Protein AF-A0AAV0UQ07-F1 (afdb_monomer_lite)

Secondary structure (DSSP, 8-state):
-TTHHHHS-S-TT--HHHHHHHH-SSHHHHHHHHHHHHHHHHHHHH-HHHHT-HHHHHHHHTS-GGGS---TTSPPPHHHHHHHHTSHHHHHHHTS---HHHHHHHHHHHHHHHHHS-------

Organism: NCBI:txid86335

Sequence (124 aa):
MQRLGKLYPVNSDFDFQSVLSQLCPDQDQYWGQVKLAEFDLAIQIVAPSVYMDPLKLGTLLGKAASALSHPLWLLWDDPTLASLVLSPLLERILTAALPVDLRDTIDFLRERATTVAPQISPSL

Radius of gyration: 17.07 Å; chains: 1; bounding box: 32×41×52 Å

pLDDT: mean 72.33, std 12.43, range [37.06, 85.81]

Foldseek 3Di:
DVVVCVVDPPDPPDDPVVVLCVVQVDPVSVVLVVLLVVLQVVCCVQPVVCQQDLPNLCVQLVHDSVPFDADPPSGGDPVSSLSVLPTPVVVVSPVPDDDPVNVVSSVVSPVVSVVPDPPPDPDD

Structure (mmCIF, N/CA/C/O backbone):
data_AF-A0AAV0UQ07-F1
#
_entry.id   AF-A0AAV0UQ07-F1
#
loop_
_atom_site.group_PDB
_atom_site.id
_atom_site.type_symbol
_atom_site.label_atom_id
_atom_site.label_alt_id
_atom_site.label_comp_id
_atom_site.label_asym_id
_atom_site.label_entity_id
_atom_site.label_seq_id
_atom_site.pdbx_PDB_ins_code
_atom_site.Cartn_x
_atom_site.Cartn_y
_atom_site.Cartn_z
_atom_site.occupancy
_atom_site.B_iso_or_equiv
_atom_site.auth_seq_id
_atom_site.auth_comp_id
_atom_site.auth_asym_id
_atom_site.auth_atom_id
_atom_site.pdbx_PDB_model_num
ATOM 1 N N . MET A 1 1 ? -9.525 6.679 -23.244 1.00 43.66 1 MET A N 1
ATOM 2 C CA . MET A 1 1 ? -8.791 5.755 -24.144 1.00 43.66 1 MET A CA 1
ATOM 3 C C . MET A 1 1 ? -7.751 6.417 -25.064 1.00 43.66 1 MET A C 1
ATOM 5 O O . MET A 1 1 ? -6.815 5.731 -25.439 1.00 43.66 1 MET A O 1
ATOM 9 N N . GLN A 1 2 ? -7.822 7.715 -25.407 1.00 45.81 2 GLN A N 1
ATOM 10 C CA . GLN A 1 2 ? -6.881 8.343 -26.368 1.00 45.81 2 GLN A CA 1
ATOM 11 C C . GLN A 1 2 ? -5.404 8.473 -25.920 1.00 45.81 2 GLN A C 1
ATOM 13 O O . GLN A 1 2 ? -4.543 8.681 -26.770 1.00 45.81 2 GLN A O 1
ATOM 18 N N . ARG A 1 3 ? -5.081 8.370 -24.620 1.00 51.41 3 ARG A N 1
ATOM 19 C CA . ARG A 1 3 ? -3.690 8.469 -24.122 1.00 51.41 3 ARG A CA 1
ATOM 20 C C . ARG A 1 3 ? -2.883 7.181 -24.318 1.00 51.41 3 ARG A C 1
ATOM 22 O O . ARG A 1 3 ? -1.728 7.258 -24.712 1.00 51.41 3 ARG A O 1
ATOM 29 N N . LEU A 1 4 ? -3.502 6.019 -24.101 1.00 50.53 4 LEU A N 1
ATOM 30 C CA . LEU A 1 4 ? -2.832 4.717 -24.208 1.00 50.53 4 LEU A CA 1
ATOM 31 C C . LEU A 1 4 ? -2.429 4.398 -25.650 1.00 50.53 4 LEU A C 1
ATOM 33 O O . LEU A 1 4 ? -1.290 4.034 -25.876 1.00 50.53 4 LEU A O 1
ATOM 37 N N . GLY A 1 5 ? -3.297 4.647 -26.636 1.00 52.22 5 GLY A N 1
ATOM 38 C CA . GLY A 1 5 ? -2.965 4.416 -28.052 1.00 52.22 5 GLY A CA 1
ATOM 39 C C . GLY A 1 5 ? -1.889 5.350 -28.630 1.00 52.22 5 GLY A C 1
ATOM 40 O O . GLY A 1 5 ? -1.360 5.072 -29.699 1.00 52.22 5 GLY A O 1
ATOM 41 N N . LYS A 1 6 ? -1.555 6.451 -27.936 1.00 56.69 6 LYS A N 1
ATOM 42 C CA . LYS A 1 6 ? -0.400 7.307 -28.270 1.00 56.69 6 LYS A CA 1
ATOM 43 C C . LYS A 1 6 ? 0.899 6.826 -27.622 1.00 56.69 6 LYS A C 1
ATOM 45 O O . LYS A 1 6 ? 1.959 7.067 -28.181 1.00 56.69 6 LYS A O 1
ATOM 50 N N . LEU A 1 7 ? 0.809 6.192 -26.452 1.00 54.62 7 LEU A N 1
ATOM 51 C CA . LEU A 1 7 ? 1.954 5.608 -25.747 1.00 54.62 7 LEU A CA 1
ATOM 52 C C . LEU A 1 7 ? 2.302 4.216 -26.292 1.00 54.62 7 LEU A C 1
ATOM 54 O O . LEU A 1 7 ? 3.468 3.842 -26.312 1.00 54.62 7 LEU A O 1
ATOM 58 N N . TYR A 1 8 ? 1.295 3.483 -26.766 1.00 58.78 8 TYR A N 1
ATOM 59 C CA . TYR A 1 8 ? 1.367 2.083 -27.179 1.00 58.78 8 TYR A CA 1
ATOM 60 C C . TYR A 1 8 ? 0.735 1.915 -28.570 1.00 58.78 8 TYR A C 1
ATOM 62 O O . TYR A 1 8 ? -0.409 1.462 -28.686 1.00 58.78 8 TYR A O 1
ATOM 70 N N . PRO A 1 9 ? 1.420 2.361 -29.642 1.00 57.53 9 PRO A N 1
ATOM 71 C CA . PRO A 1 9 ? 0.943 2.157 -31.003 1.00 57.53 9 PRO A CA 1
ATOM 72 C C . PRO A 1 9 ? 0.869 0.656 -31.311 1.00 57.53 9 PRO A C 1
ATOM 74 O O . PRO A 1 9 ? 1.721 -0.112 -30.885 1.00 57.53 9 PRO A O 1
ATOM 77 N N . VAL A 1 10 ? -0.134 0.247 -32.091 1.00 61.25 10 VAL A N 1
ATOM 78 C CA . VAL A 1 10 ? -0.467 -1.159 -32.433 1.00 61.25 10 VAL A CA 1
ATOM 79 C C . VAL A 1 10 ? 0.631 -1.864 -33.265 1.00 61.25 10 VAL A C 1
ATOM 81 O O . VAL A 1 10 ? 0.462 -2.996 -33.709 1.00 61.25 10 VAL A O 1
ATOM 84 N N . ASN A 1 11 ? 1.771 -1.212 -33.492 1.00 58.03 11 ASN A N 1
ATOM 85 C CA . ASN A 1 11 ? 2.848 -1.728 -34.324 1.00 58.03 11 ASN A CA 1
ATOM 86 C C . ASN A 1 11 ? 3.633 -2.825 -33.587 1.00 58.03 11 ASN A C 1
ATOM 88 O O . ASN A 1 11 ? 3.908 -2.729 -32.395 1.00 58.03 11 ASN A O 1
ATOM 92 N N . SER A 1 12 ? 4.017 -3.853 -34.338 1.00 57.94 12 SER A N 1
ATOM 93 C CA . SER A 1 12 ? 4.637 -5.113 -33.905 1.00 57.94 12 SER A CA 1
ATOM 94 C C . SER A 1 12 ? 6.010 -5.010 -33.222 1.00 57.94 12 SER A C 1
ATOM 96 O O . SER A 1 12 ? 6.513 -6.031 -32.768 1.00 57.94 12 SER A O 1
ATOM 98 N N . ASP A 1 13 ? 6.585 -3.811 -33.106 1.00 62.47 13 ASP A N 1
ATOM 99 C CA . ASP A 1 13 ? 7.896 -3.556 -32.480 1.00 62.47 13 ASP A CA 1
ATOM 100 C C . ASP A 1 13 ? 7.756 -2.986 -31.058 1.00 62.47 13 ASP A C 1
ATOM 102 O O . ASP A 1 13 ? 8.589 -2.215 -30.579 1.00 62.47 13 ASP A O 1
ATOM 106 N N . PHE A 1 14 ? 6.655 -3.314 -30.382 1.00 64.69 14 PHE A N 1
ATOM 107 C CA . PHE A 1 14 ? 6.419 -2.869 -29.019 1.00 64.69 14 PHE A CA 1
ATOM 108 C C . PHE A 1 14 ? 7.281 -3.664 -28.031 1.00 64.69 14 PHE A C 1
ATOM 110 O O . PHE A 1 14 ? 6.914 -4.751 -27.583 1.00 64.69 14 PHE A O 1
ATOM 117 N N . ASP A 1 15 ? 8.449 -3.117 -27.696 1.00 74.44 15 ASP A N 1
ATOM 118 C CA . ASP A 1 15 ? 9.336 -3.699 -26.696 1.00 74.44 15 ASP A CA 1
ATOM 119 C C . ASP A 1 15 ? 8.847 -3.379 -25.275 1.00 74.44 15 ASP A C 1
ATOM 121 O O . ASP A 1 15 ? 9.152 -2.330 -24.694 1.00 74.44 15 ASP A O 1
ATOM 125 N N . PHE A 1 16 ? 8.102 -4.328 -24.705 1.00 71.38 16 PHE A N 1
ATOM 126 C CA . PHE A 1 16 ? 7.615 -4.283 -23.327 1.00 71.38 16 PHE A CA 1
ATOM 127 C C . PHE A 1 16 ? 8.742 -4.099 -22.301 1.00 71.38 16 PHE A C 1
ATOM 129 O O . PHE A 1 16 ? 8.503 -3.473 -21.271 1.00 71.38 16 PHE A O 1
ATOM 136 N N . GLN A 1 17 ? 9.957 -4.596 -22.567 1.00 71.06 17 GLN A N 1
ATOM 137 C CA . GLN A 1 17 ? 11.097 -4.408 -21.666 1.00 71.06 17 GLN A CA 1
ATOM 138 C C . GLN A 1 17 ? 11.595 -2.963 -21.685 1.00 71.06 17 GLN A C 1
ATOM 140 O O . GLN A 1 17 ? 11.848 -2.400 -20.620 1.00 71.06 17 GLN A O 1
ATOM 145 N N . SER A 1 18 ? 11.659 -2.310 -22.851 1.00 72.19 18 SER A N 1
ATOM 146 C CA . SER A 1 18 ? 11.981 -0.873 -22.917 1.00 72.19 18 SER A CA 1
ATOM 147 C C . SER A 1 18 ? 10.965 -0.008 -22.166 1.00 72.19 18 SER A C 1
ATOM 149 O O . SER A 1 18 ? 11.328 0.978 -21.532 1.00 72.19 18 SER A O 1
ATOM 151 N N . VAL A 1 19 ? 9.686 -0.385 -22.194 1.00 73.44 19 VAL A N 1
ATOM 152 C CA . VAL A 1 19 ? 8.633 0.364 -21.503 1.00 73.44 19 VAL A CA 1
ATOM 153 C C . VAL A 1 19 ? 8.671 0.102 -20.006 1.00 73.44 19 VAL A C 1
ATOM 155 O O . VAL A 1 19 ? 8.592 1.044 -19.222 1.00 73.44 19 VAL A O 1
ATOM 158 N N . LEU A 1 20 ? 8.836 -1.156 -19.596 1.00 71.69 20 LEU A N 1
ATOM 159 C CA . LEU A 1 20 ? 8.992 -1.506 -18.187 1.00 71.69 20 LEU A CA 1
ATOM 160 C C . LEU A 1 20 ? 10.226 -0.838 -17.584 1.00 71.69 20 LEU A C 1
ATOM 162 O O . LEU A 1 20 ? 10.120 -0.289 -16.499 1.00 71.69 20 LEU A O 1
ATOM 166 N N . SER A 1 21 ? 11.352 -0.796 -18.298 1.00 73.25 21 SER A N 1
ATOM 167 C CA . SER A 1 21 ? 12.564 -0.101 -17.839 1.00 73.25 21 SER A CA 1
ATOM 168 C C . SER A 1 21 ? 12.417 1.426 -17.795 1.00 73.25 21 SER A C 1
ATOM 170 O O . SER A 1 21 ? 13.057 2.073 -16.973 1.00 73.25 21 SER A O 1
ATOM 172 N N . GLN A 1 22 ? 11.548 2.026 -18.616 1.00 76.50 22 GLN A N 1
ATOM 173 C CA . GLN A 1 22 ? 11.206 3.452 -18.500 1.00 76.50 22 GLN A CA 1
ATOM 174 C C . GLN A 1 22 ? 10.295 3.748 -17.300 1.00 76.50 22 GLN A C 1
ATOM 176 O O . GLN A 1 22 ? 10.397 4.820 -16.706 1.00 76.50 22 GLN A O 1
ATOM 181 N N . LEU A 1 23 ? 9.392 2.824 -16.959 1.00 74.31 23 LEU A N 1
ATOM 182 C CA . LEU A 1 23 ? 8.459 2.963 -15.835 1.00 74.31 23 LEU A CA 1
ATOM 183 C C . LEU A 1 23 ? 9.088 2.563 -14.491 1.00 74.31 23 LEU A C 1
ATOM 185 O O . LEU A 1 23 ? 8.750 3.132 -13.457 1.00 74.31 23 LEU A O 1
ATOM 189 N N . CYS A 1 24 ? 9.989 1.584 -14.504 1.00 81.88 24 CYS A N 1
ATOM 190 C CA . CYS A 1 24 ? 10.700 1.024 -13.360 1.00 81.88 24 CYS A CA 1
ATOM 191 C C . CYS A 1 24 ? 12.184 0.850 -13.747 1.00 81.88 24 CYS A C 1
ATOM 193 O O . CYS A 1 24 ? 12.565 -0.204 -14.260 1.00 81.88 24 CYS A O 1
ATOM 195 N N . PRO A 1 25 ? 13.023 1.880 -13.529 1.00 77.94 25 PRO A N 1
ATOM 196 C CA . PRO A 1 25 ? 14.423 1.916 -13.967 1.00 77.94 25 PRO A CA 1
ATOM 197 C C . PRO A 1 25 ? 15.326 0.842 -13.356 1.00 77.94 25 PRO A C 1
ATOM 199 O O . PRO A 1 25 ? 16.382 0.540 -13.910 1.00 77.94 25 PRO A O 1
ATOM 202 N N . ASP A 1 26 ? 14.931 0.274 -12.218 1.00 84.62 26 ASP A N 1
ATOM 203 C CA . ASP A 1 26 ? 15.671 -0.763 -11.511 1.00 84.62 26 ASP A CA 1
ATOM 204 C C . ASP A 1 26 ? 14.733 -1.847 -10.951 1.00 84.62 26 ASP A C 1
ATOM 206 O O . ASP A 1 26 ? 13.509 -1.675 -10.864 1.00 84.62 26 ASP A O 1
ATOM 210 N N . GLN A 1 27 ? 15.318 -2.998 -10.601 1.00 79.94 27 GLN A N 1
ATOM 211 C CA . GLN A 1 27 ? 14.564 -4.145 -10.090 1.00 79.94 27 GLN A CA 1
ATOM 212 C C . GLN A 1 27 ? 13.850 -3.832 -8.774 1.00 79.94 27 GLN A C 1
ATOM 214 O O . GLN A 1 27 ? 12.744 -4.328 -8.563 1.00 79.94 27 GLN A O 1
ATOM 219 N N . ASP A 1 28 ? 14.427 -2.996 -7.913 1.00 84.06 28 ASP A N 1
ATOM 220 C CA . ASP A 1 28 ? 13.828 -2.665 -6.622 1.00 84.06 28 ASP A CA 1
ATOM 221 C C . ASP A 1 28 ? 12.557 -1.835 -6.809 1.00 84.06 28 ASP A C 1
ATOM 223 O O . ASP A 1 28 ? 11.557 -2.055 -6.122 1.00 84.06 28 ASP A O 1
ATOM 227 N N . GLN A 1 29 ? 12.549 -0.892 -7.750 1.00 81.19 29 GLN A N 1
ATOM 228 C CA . GLN A 1 29 ? 11.363 -0.121 -8.117 1.00 81.19 29 GLN A CA 1
ATOM 229 C C . GLN A 1 29 ? 10.294 -1.008 -8.755 1.00 81.19 29 GLN A C 1
ATOM 231 O O . GLN A 1 29 ? 9.128 -0.911 -8.370 1.00 81.19 29 GLN A O 1
ATOM 236 N N . TYR A 1 30 ? 10.685 -1.921 -9.649 1.00 83.38 30 TYR A N 1
ATOM 237 C CA . TYR A 1 30 ? 9.759 -2.884 -10.248 1.00 83.38 30 TYR A CA 1
ATOM 238 C C . TYR A 1 30 ? 9.081 -3.756 -9.183 1.00 83.38 30 TYR A C 1
ATOM 240 O O . TYR A 1 30 ? 7.853 -3.815 -9.111 1.00 83.38 30 TYR A O 1
ATOM 248 N N . TRP A 1 31 ? 9.863 -4.390 -8.306 1.00 84.81 31 TRP A N 1
ATOM 249 C CA . TRP A 1 31 ? 9.316 -5.237 -7.245 1.00 84.81 31 TRP A CA 1
ATOM 250 C C . TRP A 1 31 ? 8.504 -4.440 -6.224 1.00 84.81 31 TRP A C 1
ATOM 252 O O . TRP A 1 31 ? 7.501 -4.941 -5.722 1.00 84.81 31 TRP A O 1
ATOM 262 N N . GLY A 1 32 ? 8.871 -3.180 -5.970 1.00 85.81 32 GLY A N 1
ATOM 263 C CA . GLY A 1 32 ? 8.062 -2.254 -5.177 1.00 85.81 32 GLY A CA 1
ATOM 264 C C . GLY A 1 32 ? 6.665 -2.044 -5.760 1.00 85.81 32 GLY A C 1
ATOM 265 O O . GLY A 1 32 ? 5.678 -2.179 -5.0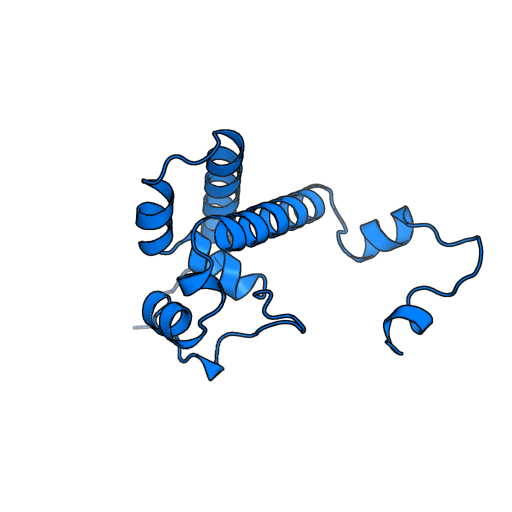40 1.00 85.81 32 GLY A O 1
ATOM 266 N N . GLN A 1 33 ? 6.577 -1.784 -7.065 1.00 82.81 33 GLN A N 1
ATOM 267 C CA . GLN A 1 33 ? 5.305 -1.600 -7.769 1.00 82.81 33 GLN A CA 1
ATOM 268 C C . GLN A 1 33 ? 4.464 -2.884 -7.799 1.00 82.81 33 GLN A C 1
ATOM 270 O O . GLN A 1 33 ? 3.261 -2.841 -7.550 1.00 82.81 33 GLN A O 1
ATOM 275 N N . VAL A 1 34 ? 5.093 -4.047 -8.008 1.00 84.38 34 VAL A N 1
ATOM 276 C CA . VAL A 1 34 ? 4.409 -5.351 -7.916 1.00 84.38 34 VAL A CA 1
ATOM 277 C C . VAL A 1 34 ? 3.802 -5.551 -6.526 1.00 84.38 34 VAL A C 1
ATOM 279 O O . VAL A 1 34 ? 2.640 -5.936 -6.412 1.00 84.38 34 VAL A O 1
ATOM 282 N N . LYS A 1 35 ? 4.560 -5.249 -5.467 1.00 84.06 35 LYS A N 1
ATOM 283 C CA . LYS A 1 35 ? 4.099 -5.409 -4.084 1.00 84.06 35 LYS A CA 1
ATOM 284 C C . LYS A 1 35 ? 2.988 -4.425 -3.718 1.00 84.06 35 LYS A C 1
ATOM 286 O O . LYS A 1 35 ? 2.043 -4.819 -3.041 1.00 84.06 35 LYS A O 1
ATOM 291 N N . LEU A 1 36 ? 3.044 -3.187 -4.214 1.00 84.19 36 LEU A N 1
ATOM 292 C CA . LEU A 1 36 ? 1.949 -2.222 -4.072 1.00 84.19 36 LEU A CA 1
ATOM 293 C C . LEU A 1 36 ? 0.665 -2.707 -4.754 1.00 84.19 36 LEU A C 1
ATOM 295 O O . LEU A 1 36 ? -0.397 -2.643 -4.142 1.00 84.19 36 LEU A O 1
ATOM 299 N N . ALA A 1 37 ? 0.758 -3.241 -5.974 1.00 83.25 37 ALA A N 1
ATOM 300 C CA . ALA A 1 37 ? -0.397 -3.782 -6.691 1.00 83.25 37 ALA A CA 1
ATOM 301 C C . ALA A 1 37 ? -1.001 -5.012 -5.989 1.00 83.25 37 ALA A C 1
ATOM 303 O O . ALA A 1 37 ? -2.221 -5.149 -5.901 1.00 83.25 37 ALA A O 1
ATOM 304 N N . GLU A 1 38 ? -0.153 -5.897 -5.457 1.00 83.44 38 GLU A N 1
ATOM 305 C CA . GLU A 1 38 ? -0.576 -7.057 -4.666 1.00 83.44 38 GLU A CA 1
ATOM 306 C C . GLU A 1 38 ? -1.325 -6.624 -3.394 1.00 83.44 38 GLU A C 1
ATOM 308 O O . GLU A 1 38 ? -2.400 -7.143 -3.088 1.00 83.44 38 GLU A O 1
ATOM 313 N N . PHE A 1 39 ? -0.795 -5.622 -2.690 1.00 84.12 39 PHE A N 1
ATOM 314 C CA . PHE A 1 39 ? -1.421 -5.040 -1.506 1.00 84.12 39 PHE A CA 1
ATOM 315 C C . PHE A 1 39 ? -2.758 -4.354 -1.814 1.00 84.12 39 PHE A C 1
ATOM 317 O O . PHE A 1 39 ? -3.741 -4.567 -1.101 1.00 84.12 39 PHE A O 1
ATOM 324 N N . ASP A 1 40 ? -2.809 -3.563 -2.884 1.00 84.62 40 ASP A N 1
ATOM 325 C CA . ASP A 1 40 ? -4.016 -2.871 -3.334 1.00 84.62 40 ASP A CA 1
ATOM 326 C C . ASP A 1 40 ? -5.153 -3.868 -3.615 1.00 84.62 40 ASP A C 1
ATOM 328 O O . ASP A 1 40 ? -6.250 -3.762 -3.055 1.00 84.62 40 ASP A O 1
A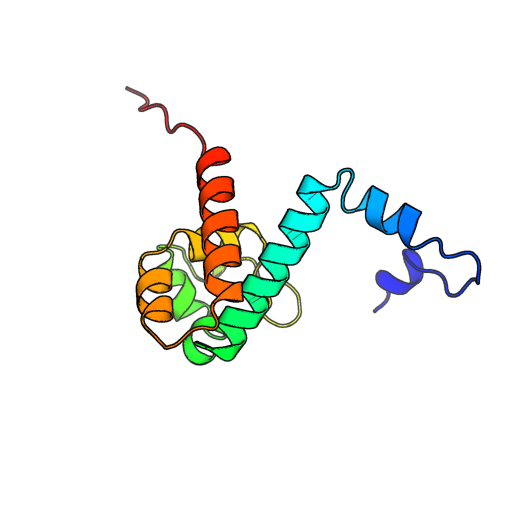TOM 332 N N . LEU A 1 41 ? -4.854 -4.918 -4.390 1.00 81.94 41 LEU A N 1
ATOM 333 C CA . LEU A 1 41 ? -5.796 -5.996 -4.686 1.00 81.94 41 LEU A CA 1
ATOM 334 C C . LEU A 1 41 ? -6.238 -6.738 -3.419 1.00 81.94 41 LEU A C 1
ATOM 336 O O . LEU A 1 41 ? -7.410 -7.086 -3.266 1.00 81.94 41 LEU A O 1
ATOM 340 N N . ALA A 1 42 ? -5.319 -6.982 -2.489 1.00 80.25 42 ALA A N 1
ATOM 341 C CA . ALA A 1 42 ? -5.658 -7.668 -1.258 1.00 80.25 42 ALA A CA 1
ATOM 342 C C . ALA A 1 42 ? -6.663 -6.881 -0.413 1.00 80.25 42 ALA A C 1
ATOM 344 O O . ALA A 1 42 ? -7.656 -7.463 0.028 1.00 80.25 42 ALA A O 1
ATOM 345 N N . ILE A 1 43 ? -6.469 -5.568 -0.229 1.00 80.25 43 ILE A N 1
ATOM 346 C CA . ILE A 1 43 ? -7.421 -4.738 0.529 1.00 80.25 43 ILE A CA 1
ATOM 347 C C . ILE A 1 43 ? -8.788 -4.698 -0.162 1.00 80.25 43 ILE A C 1
ATOM 349 O O . ILE A 1 43 ? -9.809 -4.777 0.530 1.00 80.25 43 ILE A O 1
ATOM 353 N N . GLN A 1 44 ? -8.833 -4.652 -1.498 1.00 82.06 44 GLN A N 1
ATOM 354 C CA . GLN A 1 44 ? -10.094 -4.758 -2.242 1.00 82.06 44 GLN A CA 1
ATOM 355 C C . GLN A 1 44 ? -10.866 -6.033 -1.899 1.00 82.06 44 GLN A C 1
ATOM 357 O O . GLN A 1 44 ? -12.088 -5.991 -1.766 1.00 82.06 44 GLN A O 1
ATOM 362 N N . ILE A 1 45 ? -10.170 -7.160 -1.741 1.00 80.62 45 ILE A N 1
ATOM 363 C CA . ILE A 1 45 ? -10.795 -8.455 -1.456 1.00 80.62 45 ILE A CA 1
ATOM 364 C C . ILE A 1 45 ? -11.256 -8.539 0.002 1.00 80.62 45 ILE A C 1
ATOM 366 O O . ILE A 1 45 ? -12.377 -8.973 0.270 1.00 80.62 45 ILE A O 1
ATOM 370 N N . VAL A 1 46 ? -10.409 -8.142 0.955 1.00 78.44 46 VAL A N 1
ATOM 371 C CA . VAL A 1 46 ? -10.655 -8.416 2.384 1.00 78.44 46 VAL A CA 1
ATOM 372 C C . VAL A 1 46 ? -11.466 -7.332 3.085 1.00 78.44 46 VAL A C 1
ATOM 374 O O . VAL A 1 46 ? -12.142 -7.611 4.074 1.00 78.44 46 VAL A O 1
ATOM 377 N N . ALA A 1 47 ? -11.427 -6.098 2.582 1.00 78.44 47 ALA A N 1
ATOM 378 C CA . ALA A 1 47 ? -12.131 -4.963 3.169 1.00 78.44 47 ALA A CA 1
ATOM 379 C C . ALA A 1 47 ? -12.787 -4.056 2.105 1.00 78.44 47 ALA A C 1
ATOM 381 O O . ALA A 1 47 ? -12.629 -2.831 2.165 1.00 78.44 47 ALA A O 1
ATOM 382 N N . PRO A 1 48 ? -13.590 -4.599 1.163 1.00 80.06 48 PRO A N 1
ATOM 383 C CA . PRO A 1 48 ? -14.151 -3.836 0.043 1.00 80.06 48 PRO A CA 1
ATOM 384 C C . PRO A 1 48 ? -14.996 -2.638 0.492 1.00 80.06 48 PRO A C 1
ATOM 386 O O . PRO A 1 48 ? -14.952 -1.575 -0.119 1.00 80.06 48 PRO A O 1
ATOM 389 N N . SER A 1 49 ? -15.739 -2.772 1.596 1.00 77.88 49 SER A N 1
ATOM 390 C CA . SER A 1 49 ? -16.597 -1.706 2.134 1.00 77.88 49 SER A CA 1
ATOM 391 C C . SER A 1 49 ? -15.832 -0.527 2.739 1.00 77.88 49 SER A C 1
ATOM 393 O O . SER A 1 49 ? -16.435 0.519 2.994 1.00 77.88 49 SER A O 1
ATOM 395 N N . VAL A 1 50 ? -14.548 -0.728 3.052 1.00 76.50 50 VAL A N 1
ATOM 396 C CA . VAL A 1 50 ? -13.619 0.312 3.512 1.00 76.50 50 VAL A CA 1
ATOM 397 C C . VAL A 1 50 ? -12.832 0.849 2.323 1.00 76.50 50 VAL A C 1
ATOM 399 O O . VAL A 1 50 ? -12.714 2.059 2.177 1.00 76.50 50 VAL A O 1
ATOM 402 N N . TYR A 1 51 ? -12.368 -0.045 1.450 1.00 79.06 51 TYR A N 1
ATOM 403 C CA . TYR A 1 51 ? -11.613 0.294 0.250 1.00 79.06 51 TYR A CA 1
ATOM 404 C C . TYR A 1 51 ? -12.385 1.214 -0.700 1.00 79.06 51 TYR A C 1
ATOM 406 O O . TYR A 1 51 ? -11.841 2.203 -1.170 1.00 79.06 51 TYR A O 1
ATOM 414 N N . MET A 1 52 ? -13.661 0.912 -0.957 1.00 79.06 52 MET A N 1
ATOM 415 C CA . MET A 1 52 ? -14.497 1.652 -1.912 1.00 79.06 52 MET A CA 1
ATOM 416 C C . MET A 1 52 ? -15.125 2.924 -1.319 1.00 79.06 52 MET A C 1
ATOM 418 O O . MET A 1 52 ? -15.944 3.565 -1.975 1.00 79.06 52 MET A O 1
ATOM 422 N N . ASP A 1 53 ? -14.791 3.283 -0.074 1.00 83.69 53 ASP A N 1
ATOM 423 C CA . ASP A 1 53 ? -15.385 4.415 0.638 1.00 83.69 53 ASP A CA 1
ATOM 424 C C . ASP A 1 53 ? -14.315 5.458 1.015 1.00 83.69 53 ASP A C 1
ATOM 426 O O . ASP A 1 53 ? -13.668 5.347 2.065 1.00 83.69 53 ASP A O 1
ATOM 430 N N . PRO A 1 54 ? -14.149 6.512 0.193 1.00 76.75 54 PRO A N 1
ATOM 431 C CA . PRO A 1 54 ? -13.185 7.579 0.445 1.00 76.75 54 PRO A CA 1
ATOM 432 C C . PRO A 1 54 ? -13.386 8.306 1.781 1.00 76.75 54 PRO A C 1
ATOM 434 O O . PRO A 1 54 ? -12.427 8.847 2.327 1.00 76.75 54 PRO A O 1
ATOM 437 N N . LEU A 1 55 ? -14.608 8.337 2.331 1.00 79.88 55 LEU A N 1
ATOM 438 C CA . LEU A 1 55 ? -14.881 8.981 3.619 1.00 79.88 55 LEU A CA 1
ATOM 439 C C . LEU A 1 55 ? -14.383 8.118 4.774 1.00 79.88 55 LEU A C 1
ATOM 441 O O . LEU A 1 55 ? -13.739 8.636 5.691 1.00 79.88 55 LEU A O 1
ATOM 445 N N . LYS A 1 56 ? -14.633 6.803 4.719 1.00 80.44 56 LYS A N 1
ATOM 446 C CA . LYS A 1 56 ? -14.065 5.864 5.696 1.00 80.44 56 LYS A CA 1
ATOM 447 C C . LYS A 1 56 ? -12.549 5.900 5.630 1.00 80.44 56 LYS A C 1
ATOM 449 O O . LYS A 1 56 ? -11.908 6.061 6.664 1.00 80.44 56 LYS A O 1
ATOM 454 N N . LEU A 1 57 ? -11.982 5.826 4.428 1.00 79.06 57 LEU A N 1
ATOM 455 C CA . LEU A 1 57 ? -10.538 5.840 4.261 1.00 79.06 57 LEU A CA 1
ATOM 456 C C . LEU A 1 57 ? -9.909 7.163 4.716 1.00 79.06 57 LEU A C 1
ATOM 458 O O . LEU A 1 57 ? -8.931 7.151 5.458 1.00 79.06 57 LEU A O 1
ATOM 462 N N . GLY A 1 58 ? -10.498 8.304 4.353 1.00 78.88 58 GLY A N 1
ATOM 463 C CA . GLY A 1 58 ? -10.028 9.619 4.794 1.00 78.88 58 GLY A CA 1
ATOM 464 C C . GLY A 1 58 ? -10.035 9.753 6.315 1.00 78.88 58 GLY A C 1
ATOM 465 O O . GLY A 1 58 ? -9.033 10.142 6.913 1.00 78.88 58 GLY A O 1
ATOM 466 N N . THR A 1 59 ? -11.121 9.318 6.959 1.00 80.38 59 THR A N 1
ATOM 467 C CA . THR A 1 59 ? -11.225 9.284 8.427 1.00 80.38 59 THR A CA 1
ATOM 468 C C . THR A 1 59 ? -10.119 8.429 9.051 1.00 80.38 59 THR A C 1
ATOM 470 O O . THR A 1 59 ? -9.525 8.822 10.051 1.00 80.38 59 THR A O 1
ATOM 473 N N . LEU A 1 60 ? -9.805 7.281 8.446 1.00 75.62 60 LEU A N 1
ATOM 474 C CA . LEU A 1 60 ? -8.792 6.343 8.941 1.00 75.62 60 LEU A CA 1
ATOM 475 C C . LEU A 1 60 ? -7.363 6.865 8.768 1.00 75.62 60 LEU A C 1
ATOM 477 O O . LEU A 1 60 ? -6.511 6.608 9.614 1.00 75.62 60 LEU A O 1
ATOM 481 N N . LEU A 1 61 ? -7.111 7.611 7.694 1.00 79.31 61 LEU A N 1
ATOM 482 C CA . LEU A 1 61 ? -5.807 8.197 7.394 1.00 79.31 61 LEU A CA 1
ATOM 483 C C . LEU A 1 61 ? -5.613 9.594 8.003 1.00 79.31 61 LEU A C 1
ATOM 485 O O . LEU A 1 61 ? -4.549 10.185 7.829 1.00 79.31 61 LEU A O 1
ATOM 489 N N . GLY A 1 62 ? -6.625 10.148 8.681 1.00 78.81 62 GLY A N 1
ATOM 490 C CA . GLY A 1 62 ? -6.595 11.523 9.186 1.00 78.81 62 GLY A CA 1
ATOM 491 C C . GLY A 1 62 ? -6.526 12.573 8.070 1.00 78.81 62 GLY A C 1
ATOM 492 O O . GLY A 1 62 ? -5.965 13.649 8.266 1.00 78.81 62 GLY A O 1
ATOM 493 N N . LYS A 1 63 ? -7.063 12.256 6.887 1.00 79.00 63 LYS A N 1
ATOM 494 C CA . LYS A 1 63 ? -7.038 13.101 5.685 1.00 79.00 63 LYS A CA 1
ATOM 495 C C . LYS A 1 63 ? -8.462 13.421 5.235 1.00 79.00 63 LYS A C 1
ATOM 497 O O . LYS A 1 63 ? -9.368 12.599 5.348 1.00 79.00 63 LYS A O 1
ATOM 502 N N . ALA A 1 64 ? -8.674 14.611 4.675 1.00 78.56 64 ALA A N 1
ATOM 503 C CA . ALA A 1 64 ? -9.933 14.901 3.992 1.00 78.56 64 ALA A CA 1
ATOM 504 C C . ALA A 1 64 ? -10.103 13.937 2.806 1.00 78.56 64 ALA A C 1
ATOM 506 O O . ALA A 1 64 ? -9.144 13.698 2.076 1.00 78.56 64 ALA A O 1
ATOM 507 N N . ALA A 1 65 ? -11.312 13.417 2.576 1.00 75.31 65 ALA A N 1
ATOM 508 C CA . ALA A 1 65 ? -11.566 12.495 1.462 1.00 75.31 65 ALA A CA 1
ATOM 509 C C . ALA A 1 65 ? -11.198 13.103 0.096 1.00 75.31 65 ALA A C 1
ATOM 511 O O . ALA A 1 65 ? -10.715 12.403 -0.784 1.00 75.31 65 ALA A 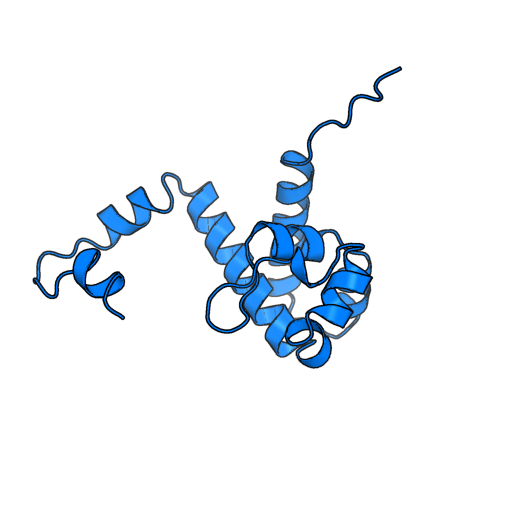O 1
ATOM 512 N N . SER A 1 66 ? -11.346 14.423 -0.055 1.00 77.12 66 SER A N 1
ATOM 513 C CA . SER A 1 66 ? -10.933 15.171 -1.249 1.00 77.12 66 SER A CA 1
ATOM 514 C C . SER A 1 66 ? -9.415 15.262 -1.448 1.00 77.12 66 SER A C 1
ATOM 516 O O . SER A 1 66 ? -8.974 15.666 -2.517 1.00 77.12 66 SER A O 1
ATOM 518 N N . ALA A 1 67 ? -8.622 14.959 -0.417 1.00 75.12 67 ALA A N 1
ATOM 519 C CA . ALA A 1 67 ? -7.161 14.949 -0.464 1.00 75.12 67 ALA A CA 1
ATOM 520 C C . ALA A 1 67 ? -6.587 13.556 -0.777 1.00 75.12 67 ALA A C 1
ATOM 522 O O . ALA A 1 67 ? -5.371 13.416 -0.887 1.00 75.12 67 ALA A O 1
ATOM 523 N N . LEU A 1 68 ? -7.439 12.531 -0.893 1.00 72.00 68 LEU A N 1
ATOM 524 C CA . LEU A 1 68 ? -7.044 11.205 -1.354 1.00 72.00 68 LEU A CA 1
ATOM 525 C C . LEU A 1 68 ? -7.129 11.180 -2.878 1.00 72.00 68 LEU A C 1
ATOM 527 O O . LEU A 1 68 ? -8.227 11.235 -3.439 1.00 72.00 68 LEU A O 1
ATOM 531 N N . SER A 1 69 ? -5.987 11.115 -3.560 1.00 72.31 69 SER A N 1
ATOM 532 C CA . SER A 1 69 ? -6.007 10.960 -5.012 1.00 72.31 69 SER A CA 1
ATOM 533 C C . SER A 1 69 ? -6.459 9.542 -5.350 1.00 72.31 69 SER A C 1
ATOM 535 O O . SER A 1 69 ? -5.847 8.563 -4.926 1.00 72.31 69 SER A O 1
ATOM 537 N N . HIS A 1 70 ? -7.519 9.431 -6.144 1.00 66.12 70 HIS A N 1
ATOM 538 C CA . HIS A 1 70 ? -7.975 8.158 -6.689 1.00 66.12 70 HIS A CA 1
ATOM 539 C C . HIS A 1 70 ? -7.756 8.140 -8.213 1.00 66.12 70 HIS A C 1
ATOM 541 O O . HIS A 1 70 ? -8.305 8.984 -8.938 1.00 66.12 70 HIS A O 1
ATOM 547 N N . PRO A 1 71 ? -6.953 7.211 -8.756 1.00 58.59 71 PRO A N 1
ATOM 548 C CA . PRO A 1 71 ? -6.982 6.902 -10.175 1.00 58.59 71 PRO A CA 1
ATOM 549 C C . PRO A 1 71 ? -8.397 6.609 -10.700 1.00 58.59 71 PRO A C 1
ATOM 551 O O . PRO A 1 71 ? -9.333 6.273 -9.968 1.00 58.59 71 PRO A O 1
ATOM 554 N N . LEU A 1 72 ? -8.560 6.736 -12.021 1.00 54.72 72 LEU A N 1
ATOM 555 C CA . LEU A 1 72 ? -9.756 6.249 -12.707 1.00 54.72 72 LEU A CA 1
ATOM 556 C C . LEU A 1 72 ? -9.970 4.781 -12.304 1.00 54.72 72 LEU A C 1
ATOM 558 O O . LEU A 1 72 ? -9.054 3.987 -12.480 1.00 54.72 72 LEU A O 1
ATOM 562 N N . TRP A 1 73 ? -11.175 4.464 -11.809 1.00 59.03 73 TRP A N 1
ATOM 563 C CA . TRP A 1 73 ? -11.631 3.144 -11.322 1.00 59.03 73 TRP A CA 1
ATOM 564 C C . TRP A 1 73 ? -11.498 2.880 -9.812 1.00 59.03 73 TRP A C 1
ATOM 566 O O . TRP A 1 73 ? -11.589 1.728 -9.406 1.00 59.03 73 TRP A O 1
ATOM 576 N N . LEU A 1 74 ? -11.380 3.925 -8.979 1.00 60.66 74 LEU A N 1
ATOM 577 C CA . LEU A 1 74 ? -11.341 3.806 -7.504 1.00 60.66 74 LEU A CA 1
ATOM 578 C C . LEU A 1 74 ? -10.125 3.032 -6.973 1.00 60.66 74 LEU A C 1
ATOM 580 O O . LEU A 1 74 ? -10.139 2.575 -5.836 1.00 60.66 74 LEU A O 1
ATOM 584 N N . LEU A 1 75 ? -9.078 2.910 -7.786 1.00 72.56 75 LEU A N 1
ATOM 585 C CA . LEU A 1 75 ? -7.772 2.479 -7.307 1.00 72.56 75 LEU A CA 1
ATOM 586 C C . LEU A 1 75 ? -7.163 3.620 -6.485 1.00 72.56 75 LEU A C 1
ATOM 588 O O . LEU A 1 75 ? -7.441 4.786 -6.774 1.00 72.56 75 LEU A O 1
ATOM 592 N N . TRP A 1 76 ? -6.362 3.308 -5.470 1.00 81.31 76 TRP A N 1
ATOM 593 C CA . TRP A 1 76 ? -5.657 4.318 -4.675 1.00 81.31 76 TRP A CA 1
ATOM 594 C C . TRP A 1 76 ? -4.272 4.593 -5.257 1.00 81.31 76 TRP A C 1
ATOM 596 O O . TRP A 1 76 ? -3.647 3.707 -5.831 1.00 81.31 76 TRP A O 1
ATOM 606 N N . ASP A 1 77 ? -3.795 5.832 -5.137 1.00 81.88 77 ASP A N 1
ATOM 607 C CA . ASP A 1 77 ? -2.426 6.172 -5.527 1.00 81.88 77 ASP A CA 1
ATOM 608 C C . ASP A 1 77 ? -1.386 5.604 -4.539 1.00 81.88 77 ASP A C 1
ATOM 610 O O . ASP A 1 77 ? -1.696 5.316 -3.378 1.00 81.88 77 ASP A O 1
ATOM 614 N N . ASP A 1 78 ? -0.131 5.468 -4.984 1.00 82.25 78 ASP A N 1
ATOM 615 C CA . ASP A 1 78 ? 0.965 4.928 -4.164 1.00 82.25 78 ASP A CA 1
ATOM 616 C C . ASP A 1 78 ? 1.090 5.627 -2.791 1.00 82.25 78 ASP A C 1
ATOM 618 O O . ASP A 1 78 ? 1.248 4.931 -1.785 1.00 82.25 78 ASP A O 1
ATOM 622 N N . PRO A 1 79 ? 0.962 6.970 -2.668 1.00 81.94 79 PRO A N 1
ATOM 623 C CA . PRO A 1 79 ? 0.966 7.642 -1.367 1.00 81.94 79 PRO A CA 1
ATOM 624 C C . PRO A 1 79 ? -0.188 7.239 -0.438 1.00 81.94 79 PRO A C 1
ATOM 626 O O . PRO A 1 79 ? 0.004 7.135 0.782 1.00 81.94 79 PRO A O 1
ATOM 629 N N . THR A 1 80 ? -1.393 7.034 -0.973 1.00 82.62 80 THR A N 1
ATOM 630 C CA . THR A 1 80 ? -2.545 6.573 -0.188 1.00 82.62 80 THR A CA 1
ATOM 631 C C . THR A 1 80 ? -2.351 5.125 0.249 1.00 82.62 80 THR A C 1
ATOM 633 O O . THR A 1 80 ? -2.569 4.819 1.424 1.00 82.62 80 THR A O 1
ATOM 636 N N . LEU A 1 81 ? -1.848 4.262 -0.638 1.00 84.31 81 LEU A N 1
ATOM 637 C CA . LEU A 1 81 ? -1.501 2.878 -0.311 1.00 84.31 81 LEU A CA 1
ATOM 638 C C . LEU A 1 81 ? -0.402 2.800 0.753 1.00 84.31 81 LEU A C 1
ATOM 640 O O . LEU A 1 81 ? -0.559 2.085 1.737 1.00 84.31 81 LEU A O 1
ATOM 644 N N . ALA A 1 82 ? 0.655 3.603 0.646 1.00 83.50 82 ALA A N 1
ATOM 645 C CA . ALA A 1 82 ? 1.696 3.683 1.670 1.00 83.50 82 ALA A CA 1
ATOM 646 C C . ALA A 1 82 ? 1.144 4.168 3.025 1.00 83.50 82 ALA A C 1
ATOM 648 O O . ALA A 1 82 ? 1.495 3.633 4.077 1.00 83.50 82 ALA A O 1
ATOM 649 N N . SER A 1 83 ? 0.228 5.146 3.013 1.00 83.81 83 SER A N 1
ATOM 650 C CA . SER A 1 83 ? -0.443 5.621 4.234 1.00 83.81 83 SER A CA 1
ATOM 651 C C . SER A 1 83 ? -1.291 4.514 4.878 1.00 83.81 83 SER A C 1
ATOM 653 O O . SER A 1 83 ? -1.332 4.394 6.101 1.00 83.81 83 SER A O 1
ATOM 655 N N . LEU A 1 84 ? -1.945 3.688 4.057 1.00 83.19 84 LEU A N 1
ATOM 656 C CA . LEU A 1 84 ? -2.695 2.513 4.493 1.00 83.19 84 LEU A CA 1
ATOM 657 C C . LEU A 1 84 ? -1.788 1.440 5.097 1.00 83.19 84 LEU A C 1
ATOM 659 O O . LEU A 1 84 ? -2.116 0.933 6.171 1.00 83.19 84 LEU A O 1
ATOM 663 N N . VAL A 1 85 ? -0.649 1.143 4.460 1.00 85.25 85 VAL A N 1
ATOM 664 C CA . VAL A 1 85 ? 0.347 0.164 4.940 1.00 85.25 85 VAL A CA 1
ATOM 665 C C . VAL A 1 85 ? 0.789 0.467 6.379 1.00 85.25 85 VAL A C 1
ATOM 667 O O . VAL A 1 85 ? 0.940 -0.428 7.215 1.00 85.25 85 VAL A O 1
ATOM 670 N N . LEU A 1 86 ? 0.977 1.754 6.675 1.00 84.06 86 LEU A N 1
ATOM 671 C CA . LEU A 1 86 ? 1.422 2.247 7.978 1.00 84.06 86 LEU A CA 1
ATOM 672 C C . LEU A 1 86 ? 0.282 2.461 8.986 1.00 84.06 86 LEU A C 1
ATOM 674 O O . LEU A 1 86 ? 0.534 2.811 10.139 1.00 84.06 86 LEU A O 1
ATOM 678 N N . SER A 1 87 ? -0.974 2.289 8.575 1.00 80.56 87 SER A N 1
ATOM 679 C CA . SER A 1 87 ? -2.117 2.624 9.419 1.00 80.56 87 SER A CA 1
ATOM 680 C C . SER A 1 87 ? -2.410 1.540 10.473 1.00 80.56 87 SER A C 1
ATOM 682 O O . SER A 1 87 ? -2.312 0.344 10.186 1.00 80.56 87 SER A O 1
ATOM 684 N N . PRO A 1 88 ? -2.904 1.915 11.670 1.00 75.31 88 PRO A N 1
ATOM 685 C CA . PRO A 1 88 ? -3.399 0.954 12.665 1.00 75.31 88 PRO A CA 1
ATOM 686 C C . PRO A 1 88 ? -4.594 0.123 12.179 1.00 75.31 88 PRO A C 1
ATOM 688 O O . PRO A 1 88 ? -4.936 -0.901 12.768 1.00 75.31 88 PRO A O 1
ATOM 691 N N . LEU A 1 89 ? -5.279 0.591 11.133 1.00 72.00 89 LEU A N 1
ATOM 692 C CA . LEU A 1 89 ? -6.365 -0.134 10.493 1.00 72.00 89 LEU A CA 1
ATOM 693 C C . LEU A 1 89 ? -5.852 -1.385 9.798 1.00 72.00 89 LEU A C 1
ATOM 695 O O . LEU A 1 89 ? -6.539 -2.401 9.865 1.00 72.00 89 LEU A O 1
ATOM 699 N N . LEU A 1 90 ? -4.683 -1.313 9.154 1.00 76.81 90 LEU A N 1
ATOM 700 C CA . LEU A 1 90 ? -4.140 -2.471 8.470 1.00 76.81 90 LEU A CA 1
ATOM 701 C C . LEU A 1 90 ? -4.030 -3.627 9.450 1.00 76.81 90 LEU A C 1
ATOM 703 O O . LEU A 1 90 ? -4.634 -4.655 9.201 1.00 76.81 90 LEU A O 1
ATOM 707 N N . GLU A 1 91 ? -3.411 -3.416 10.610 1.00 74.62 91 GLU A N 1
ATOM 708 C CA . GLU A 1 91 ? -3.313 -4.423 11.675 1.00 74.62 91 GLU A CA 1
ATOM 709 C C . GLU A 1 91 ? -4.667 -5.052 12.035 1.00 74.62 91 GLU A C 1
ATOM 711 O O . GLU A 1 91 ? -4.766 -6.261 12.216 1.00 74.62 91 GLU A O 1
ATOM 716 N N . ARG A 1 92 ? -5.744 -4.257 12.066 1.00 70.56 92 ARG A N 1
ATOM 717 C CA . ARG A 1 92 ? -7.111 -4.750 12.321 1.00 70.56 92 ARG A CA 1
ATOM 718 C C . ARG A 1 92 ? -7.725 -5.501 11.140 1.00 70.56 92 ARG A C 1
ATOM 720 O O . ARG A 1 92 ? -8.622 -6.307 11.347 1.00 70.56 92 ARG A O 1
ATOM 727 N N . ILE A 1 93 ? -7.285 -5.217 9.919 1.00 68.81 93 ILE A N 1
ATOM 728 C CA . ILE A 1 93 ? -7.618 -5.991 8.722 1.00 68.81 93 ILE A CA 1
ATOM 729 C C . ILE A 1 93 ? -6.794 -7.295 8.705 1.00 68.81 93 ILE A C 1
ATOM 731 O O . ILE A 1 93 ? -7.327 -8.337 8.334 1.00 68.81 93 ILE A O 1
ATOM 735 N N . LEU A 1 94 ? -5.536 -7.280 9.175 1.00 67.19 94 LEU A N 1
ATOM 736 C CA . LEU A 1 94 ? -4.632 -8.445 9.185 1.00 67.19 94 LEU A CA 1
ATOM 737 C C . LEU A 1 94 ? -4.922 -9.476 10.276 1.00 67.19 94 LEU A C 1
ATOM 739 O O . LEU A 1 94 ? -4.396 -10.593 10.225 1.00 67.19 94 LEU A O 1
ATOM 743 N N . THR A 1 95 ? -5.727 -9.122 11.279 1.00 66.75 95 THR A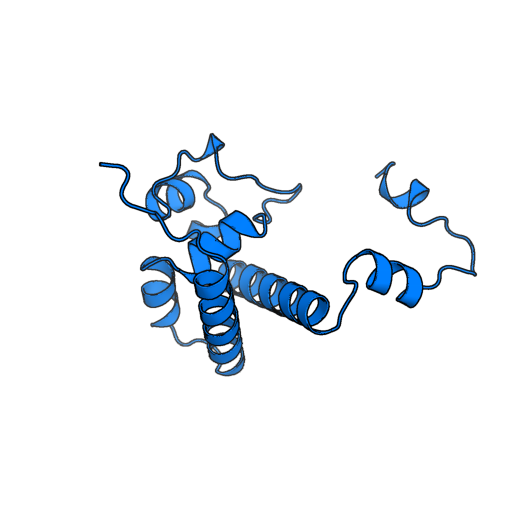 N 1
ATOM 744 C CA . THR A 1 95 ? -6.227 -10.083 12.271 1.00 66.75 95 THR A CA 1
ATOM 745 C C . THR A 1 95 ? -7.280 -11.025 11.687 1.00 66.75 95 THR A C 1
ATOM 747 O O . THR A 1 95 ? -7.564 -12.058 12.294 1.00 66.75 95 THR A O 1
ATOM 750 N N . ALA A 1 96 ? -7.821 -10.729 10.499 1.00 59.84 96 ALA A N 1
ATOM 751 C CA . ALA A 1 96 ? -8.541 -11.708 9.693 1.00 59.84 96 ALA A CA 1
ATOM 752 C C . ALA A 1 96 ? -7.556 -12.733 9.099 1.00 59.84 96 ALA A C 1
ATOM 754 O O . ALA A 1 96 ? -6.374 -12.448 8.918 1.00 59.84 96 ALA A O 1
ATOM 755 N N . ALA A 1 97 ? -8.017 -13.952 8.809 1.00 59.25 97 ALA A N 1
ATOM 756 C CA . ALA A 1 97 ? -7.174 -15.016 8.262 1.00 59.25 97 ALA A CA 1
ATOM 757 C C . ALA A 1 97 ? -6.655 -14.655 6.854 1.00 59.25 97 ALA A C 1
ATOM 759 O O . ALA A 1 97 ? -7.281 -14.978 5.848 1.00 59.25 97 ALA A O 1
ATOM 760 N N . LEU A 1 98 ? -5.522 -13.956 6.792 1.00 66.19 98 LEU A N 1
ATOM 761 C CA . LEU A 1 98 ? -4.846 -13.612 5.547 1.00 66.19 98 LEU A CA 1
ATOM 762 C C . LEU A 1 98 ? -3.912 -14.731 5.077 1.00 66.19 98 LEU A C 1
ATOM 764 O O . LEU A 1 98 ? -3.264 -15.363 5.920 1.00 66.19 98 LEU A O 1
ATOM 768 N N . PRO A 1 99 ? -3.783 -14.932 3.751 1.00 66.94 99 PRO A N 1
ATOM 769 C CA . PRO A 1 99 ? -2.736 -15.769 3.173 1.00 66.94 99 PRO A CA 1
ATOM 770 C C . PRO A 1 99 ? -1.341 -15.327 3.640 1.00 66.94 99 PRO A C 1
ATOM 772 O O . PRO A 1 99 ? -1.093 -14.133 3.809 1.00 66.94 99 PRO A O 1
ATOM 775 N N . VAL A 1 100 ? -0.433 -16.286 3.842 1.00 66.44 100 VAL A N 1
ATOM 776 C CA . VAL A 1 100 ? 0.936 -16.036 4.338 1.00 66.44 100 VAL A CA 1
ATOM 777 C C . VAL A 1 100 ? 1.708 -15.101 3.402 1.00 66.44 100 VAL A C 1
ATOM 779 O O . VAL A 1 100 ? 2.299 -14.141 3.882 1.00 66.44 100 VAL A O 1
ATOM 782 N N . ASP A 1 101 ? 1.580 -15.291 2.087 1.00 69.06 101 ASP A N 1
ATOM 783 C CA . ASP A 1 101 ? 2.262 -14.485 1.060 1.00 69.06 101 ASP A CA 1
ATOM 784 C C . ASP A 1 101 ? 1.956 -12.981 1.170 1.00 69.06 101 ASP A C 1
ATOM 786 O O . ASP A 1 101 ? 2.800 -12.130 0.895 1.00 69.06 101 ASP A O 1
ATOM 790 N N . LEU A 1 102 ? 0.753 -12.639 1.640 1.00 72.12 102 LEU A N 1
ATOM 791 C CA . LEU A 1 102 ? 0.341 -11.252 1.797 1.00 72.12 102 LEU A CA 1
ATOM 792 C C . LEU A 1 102 ? 0.980 -10.585 3.023 1.00 72.12 102 LEU A C 1
ATOM 794 O O . LEU A 1 102 ? 1.204 -9.375 3.014 1.00 72.12 102 LEU A O 1
ATOM 798 N N . ARG A 1 103 ? 1.281 -11.353 4.079 1.00 76.75 103 ARG A N 1
ATOM 799 C CA . ARG A 1 103 ? 1.968 -10.829 5.272 1.00 76.75 103 ARG A CA 1
ATOM 800 C C . ARG A 1 103 ? 3.379 -10.379 4.907 1.00 76.75 103 ARG A C 1
ATOM 802 O O . ARG A 1 103 ? 3.734 -9.243 5.204 1.00 76.75 103 ARG A O 1
ATOM 809 N N . ASP A 1 104 ? 4.102 -11.206 4.157 1.00 80.75 104 ASP A N 1
ATOM 810 C CA . ASP A 1 104 ? 5.444 -10.886 3.661 1.00 80.75 104 ASP A CA 1
ATOM 811 C C . ASP A 1 104 ? 5.428 -9.635 2.765 1.00 80.75 104 ASP A C 1
ATOM 813 O O . ASP A 1 104 ? 6.296 -8.766 2.862 1.00 80.75 104 ASP A O 1
ATOM 817 N N . THR A 1 105 ? 4.394 -9.496 1.925 1.00 79.31 105 THR A N 1
ATOM 818 C CA . THR A 1 105 ? 4.171 -8.298 1.103 1.00 79.31 105 THR A CA 1
ATOM 819 C C . THR A 1 105 ? 3.981 -7.036 1.944 1.00 79.31 105 THR A C 1
ATOM 821 O O . THR A 1 105 ? 4.549 -5.990 1.627 1.00 79.31 105 THR A O 1
ATOM 824 N N . ILE A 1 106 ? 3.211 -7.117 3.027 1.00 82.69 106 ILE A N 1
ATOM 825 C CA . ILE A 1 106 ? 2.970 -5.981 3.921 1.00 82.69 106 ILE A CA 1
ATOM 826 C C . ILE A 1 106 ? 4.236 -5.586 4.676 1.00 82.69 106 ILE A C 1
ATOM 828 O O . ILE A 1 106 ? 4.536 -4.394 4.761 1.00 82.69 106 ILE A O 1
ATOM 832 N N . ASP A 1 107 ? 4.973 -6.562 5.200 1.00 84.88 107 ASP A N 1
ATOM 833 C CA . ASP A 1 107 ? 6.201 -6.305 5.950 1.00 84.88 107 ASP A CA 1
ATOM 834 C C . ASP A 1 107 ? 7.248 -5.620 5.060 1.00 84.88 107 ASP A C 1
ATOM 836 O O . ASP A 1 107 ? 7.806 -4.588 5.446 1.00 84.88 107 ASP A O 1
ATOM 840 N N . PHE A 1 108 ? 7.409 -6.093 3.819 1.00 84.94 108 PHE A N 1
ATOM 841 C CA . PHE A 1 108 ? 8.258 -5.449 2.813 1.00 84.94 108 PHE A C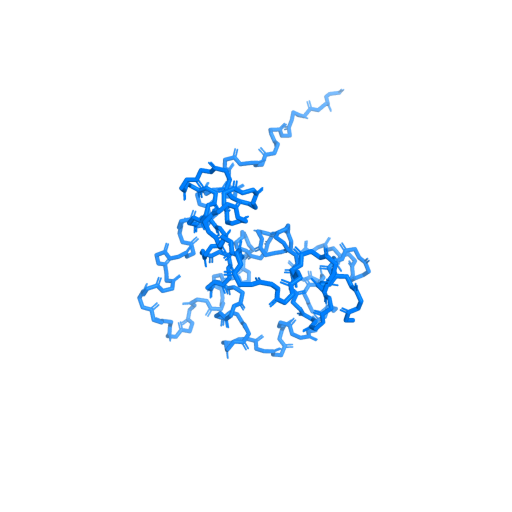A 1
ATOM 842 C C . PHE A 1 108 ? 7.848 -3.990 2.541 1.00 84.94 108 PHE A C 1
ATOM 844 O O . PHE A 1 108 ? 8.685 -3.082 2.532 1.00 84.94 108 PHE A O 1
ATOM 851 N N . LEU A 1 109 ? 6.552 -3.729 2.331 1.00 84.12 109 LEU A N 1
ATOM 852 C CA . LEU A 1 109 ? 6.063 -2.372 2.067 1.00 84.12 109 LEU A CA 1
ATOM 853 C C . LEU A 1 109 ? 6.233 -1.446 3.279 1.00 84.12 109 LEU A C 1
ATOM 855 O O . LEU A 1 109 ? 6.523 -0.261 3.110 1.00 84.12 109 LEU A O 1
ATOM 859 N N . ARG A 1 110 ? 6.080 -1.968 4.500 1.00 85.06 110 ARG A N 1
ATOM 860 C CA . ARG A 1 110 ? 6.244 -1.212 5.748 1.00 85.06 110 ARG A CA 1
ATOM 861 C C . ARG A 1 110 ? 7.689 -0.775 5.961 1.00 85.06 110 ARG A C 1
ATOM 863 O O . ARG A 1 110 ? 7.931 0.384 6.308 1.00 85.06 110 ARG A O 1
ATOM 870 N N . GLU A 1 111 ? 8.640 -1.668 5.710 1.00 85.44 111 GLU A N 1
ATOM 871 C CA . GLU A 1 111 ? 10.066 -1.341 5.754 1.00 85.44 111 GLU A CA 1
ATOM 872 C C . GLU A 1 111 ? 10.381 -0.201 4.774 1.00 85.44 111 GLU A C 1
ATOM 874 O O . GLU A 1 111 ? 10.935 0.831 5.156 1.00 85.44 111 GLU A O 1
ATOM 879 N N . ARG A 1 112 ? 9.898 -0.295 3.531 1.00 81.31 112 ARG A N 1
ATOM 880 C CA . ARG A 1 112 ? 10.126 0.760 2.533 1.00 81.31 112 ARG A CA 1
ATOM 881 C C . ARG A 1 112 ? 9.444 2.080 2.879 1.00 81.31 112 ARG A C 1
ATOM 883 O O . ARG A 1 112 ? 10.056 3.136 2.733 1.00 81.31 112 ARG A O 1
ATOM 890 N N . ALA A 1 113 ? 8.215 2.052 3.384 1.00 79.12 113 ALA A N 1
ATOM 891 C CA . ALA A 1 113 ? 7.496 3.270 3.747 1.00 79.12 113 ALA A CA 1
ATOM 892 C C . ALA A 1 113 ? 8.176 4.035 4.902 1.00 79.12 113 ALA A C 1
ATOM 894 O O . ALA A 1 113 ? 8.169 5.266 4.911 1.00 79.12 113 ALA A O 1
ATOM 895 N N . THR A 1 114 ? 8.824 3.333 5.839 1.00 75.56 114 THR A N 1
ATOM 896 C CA . THR A 1 114 ? 9.578 3.975 6.933 1.00 75.56 114 THR A CA 1
ATOM 897 C C . THR A 1 114 ? 10.905 4.583 6.471 1.00 75.56 114 THR A C 1
ATOM 899 O O . THR A 1 114 ? 11.295 5.626 6.990 1.00 75.56 114 THR A O 1
ATOM 902 N N . THR A 1 115 ? 11.559 4.021 5.447 1.00 66.38 115 THR A N 1
ATOM 903 C CA . THR A 1 115 ? 12.787 4.604 4.860 1.00 66.38 115 THR A CA 1
ATOM 904 C C . THR A 1 115 ? 12.567 5.889 4.050 1.00 66.38 115 THR A C 1
ATOM 906 O O . THR A 1 115 ? 13.510 6.652 3.853 1.00 66.38 115 THR A O 1
ATOM 909 N N . VAL A 1 116 ? 11.336 6.154 3.596 1.00 57.06 116 VAL A N 1
ATOM 910 C CA . VAL A 1 116 ? 10.980 7.326 2.768 1.00 57.06 116 VAL A CA 1
ATOM 911 C C . VAL A 1 116 ? 10.353 8.462 3.592 1.00 57.06 116 VAL A C 1
ATOM 913 O O . VAL A 1 116 ? 10.249 9.591 3.111 1.00 57.06 116 VAL A O 1
ATOM 916 N N . ALA A 1 117 ? 9.951 8.205 4.842 1.00 47.03 117 ALA A N 1
ATOM 917 C CA . ALA A 1 117 ? 9.382 9.238 5.701 1.00 47.03 117 ALA A CA 1
ATOM 918 C C . ALA A 1 117 ? 10.395 10.388 5.896 1.00 47.03 117 ALA A C 1
ATOM 920 O O . ALA A 1 117 ? 11.538 10.132 6.286 1.00 47.03 117 ALA A O 1
ATOM 921 N N . PRO A 1 118 ? 10.015 11.659 5.652 1.00 45.62 118 PRO A N 1
ATOM 922 C CA . PRO A 1 118 ? 10.898 12.771 5.955 1.00 45.62 118 PRO A CA 1
ATOM 923 C C . PRO A 1 118 ? 11.196 12.742 7.452 1.00 45.62 118 PRO A C 1
ATOM 925 O O . PRO A 1 118 ? 10.278 12.625 8.268 1.00 45.62 118 PRO A O 1
ATOM 928 N N . GLN A 1 119 ? 12.474 12.863 7.821 1.00 45.06 119 GLN A N 1
ATOM 929 C CA . GLN A 1 119 ? 12.827 13.232 9.184 1.00 45.06 119 GLN A CA 1
ATOM 930 C C . GLN A 1 119 ? 12.142 14.566 9.462 1.00 45.06 119 GLN A C 1
ATOM 932 O O . GLN A 1 119 ? 12.552 15.607 8.949 1.00 45.06 119 GLN A O 1
ATOM 937 N N . ILE A 1 120 ? 11.041 14.522 10.208 1.00 44.44 120 ILE A N 1
ATOM 938 C CA . ILE A 1 120 ? 10.394 15.717 10.724 1.00 44.44 120 ILE A CA 1
ATOM 939 C C . ILE A 1 120 ? 11.384 16.286 11.737 1.00 44.44 120 ILE A C 1
ATOM 941 O O . ILE A 1 120 ? 11.389 15.900 12.904 1.00 44.44 120 ILE A O 1
ATOM 945 N N . SER A 1 121 ? 12.277 17.158 11.271 1.00 40.53 121 SER A N 1
ATOM 946 C CA . SER A 1 121 ? 13.046 18.024 12.151 1.00 40.53 121 SER A CA 1
ATOM 947 C C . SER A 1 121 ? 12.039 18.862 12.935 1.00 40.53 121 SER A C 1
ATOM 949 O O . SER A 1 121 ? 11.230 19.554 12.310 1.00 40.53 121 SER A O 1
ATOM 951 N N . PRO A 1 122 ? 12.045 18.820 14.276 1.00 38.56 122 PRO A N 1
ATOM 952 C CA . PRO A 1 122 ? 11.252 19.749 15.052 1.00 38.56 122 PRO A CA 1
ATOM 953 C C . PRO A 1 122 ? 11.870 21.132 14.842 1.00 38.56 122 PRO A C 1
ATOM 955 O O . PRO A 1 122 ? 12.948 21.4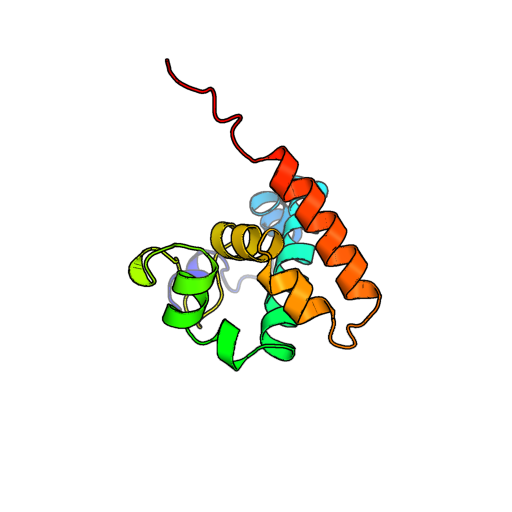32 15.351 1.00 38.56 122 PRO A O 1
ATOM 958 N N . SER A 1 123 ? 11.226 21.957 14.024 1.00 44.31 123 SER A N 1
ATOM 959 C CA . SER A 1 123 ? 11.524 23.382 13.965 1.00 44.31 123 SER A CA 1
ATOM 960 C C . SER A 1 123 ? 11.139 24.002 15.310 1.00 44.31 123 SER A C 1
ATOM 962 O O . SER A 1 123 ? 9.955 24.027 15.656 1.00 44.31 123 SER A O 1
ATOM 964 N N . LEU A 1 124 ? 12.168 24.411 16.059 1.00 37.06 124 LEU A N 1
ATOM 965 C CA . LEU A 1 124 ? 12.114 25.319 17.209 1.00 37.06 124 LEU A CA 1
ATOM 966 C C . LEU A 1 124 ? 11.616 26.707 16.792 1.00 37.06 124 LEU A C 1
ATOM 968 O O . LEU A 1 124 ? 11.976 27.141 15.673 1.00 37.06 124 LEU A O 1
#